Protein AF-A0A953PJH5-F1 (afdb_monomer_lite)

Foldseek 3Di:
DDDDDDPVRLVVVLVVLVVVLVVLVVVLVVDPDVVVNVVSVVVNVVSQVVCVVSVNDPDPDD

Structure (mmCIF, N/CA/C/O backbone):
data_AF-A0A953PJH5-F1
#
_entry.id   AF-A0A953PJH5-F1
#
loop_
_atom_site.group_PDB
_atom_site.id
_atom_site.type_symbol
_atom_site.label_atom_id
_atom_site.label_alt_id
_atom_site.label_comp_id
_atom_site.label_asym_id
_atom_site.label_entity_id
_atom_site.label_seq_id
_atom_site.pdbx_PDB_ins_code
_atom_site.Cartn_x
_atom_site.Cartn_y
_atom_site.Cartn_z
_atom_site.occupancy
_atom_site.B_iso_or_equiv
_atom_site.auth_seq_id
_atom_site.auth_comp_id
_atom_site.auth_asym_id
_atom_site.auth_atom_id
_atom_site.pdbx_PDB_model_num
ATOM 1 N N . MET A 1 1 ? 4.058 -12.852 17.474 1.00 56.03 1 MET A N 1
ATOM 2 C CA . MET A 1 1 ? 3.851 -11.510 18.054 1.00 56.03 1 MET A CA 1
ATOM 3 C C . MET A 1 1 ? 2.724 -10.880 17.265 1.00 56.03 1 MET A C 1
ATOM 5 O O . MET A 1 1 ? 2.796 -10.923 16.044 1.00 56.03 1 MET A O 1
ATOM 9 N N . GLU A 1 2 ? 1.671 -10.421 17.928 1.00 77.44 2 GLU A N 1
ATOM 10 C CA . GLU A 1 2 ? 0.477 -9.885 17.271 1.00 77.44 2 GLU A CA 1
ATOM 11 C C . GLU A 1 2 ? 0.476 -8.362 17.421 1.00 77.44 2 GLU A C 1
ATOM 13 O O . GLU A 1 2 ? 0.701 -7.855 18.519 1.00 77.44 2 GLU A O 1
ATOM 18 N N . LEU A 1 3 ? 0.311 -7.645 16.308 1.00 82.50 3 LEU A N 1
ATOM 19 C CA . LEU A 1 3 ? 0.254 -6.187 16.281 1.00 82.50 3 LEU A CA 1
ATOM 20 C C . LEU A 1 3 ? -1.216 -5.781 16.181 1.00 82.50 3 LEU A C 1
ATOM 22 O O . LEU A 1 3 ? -1.851 -6.045 15.166 1.00 82.50 3 LEU A O 1
ATOM 26 N N . GLN A 1 4 ? -1.738 -5.168 17.239 1.00 88.44 4 GLN A N 1
ATOM 27 C CA . GLN A 1 4 ? -3.093 -4.622 17.272 1.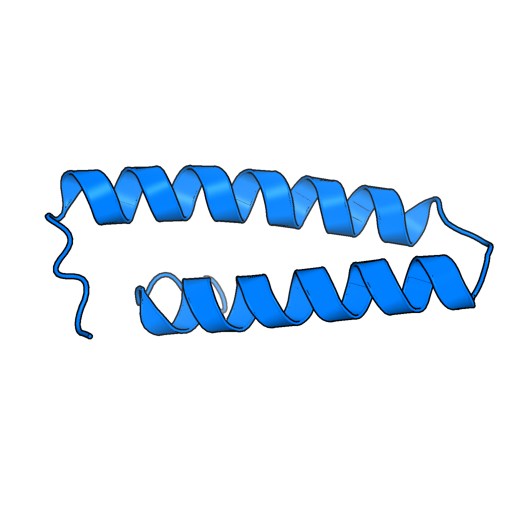00 88.44 4 GLN A CA 1
ATOM 28 C C . GLN A 1 4 ? -3.013 -3.144 16.894 1.00 88.44 4 GLN A C 1
ATOM 30 O O . GLN A 1 4 ? -2.297 -2.388 17.550 1.00 88.44 4 GLN A O 1
ATOM 35 N N . LEU A 1 5 ? -3.709 -2.753 15.831 1.00 88.00 5 LEU A N 1
ATOM 36 C CA . LEU A 1 5 ? -3.798 -1.370 15.378 1.00 88.00 5 LEU A CA 1
ATOM 37 C C . LEU A 1 5 ? -5.175 -0.815 15.741 1.00 88.00 5 LEU A C 1
ATOM 39 O O . LEU A 1 5 ? -6.187 -1.508 15.680 1.00 88.00 5 LEU A O 1
ATOM 43 N N . THR A 1 6 ? -5.222 0.452 16.120 1.00 92.19 6 THR A N 1
ATOM 44 C CA . THR A 1 6 ? -6.4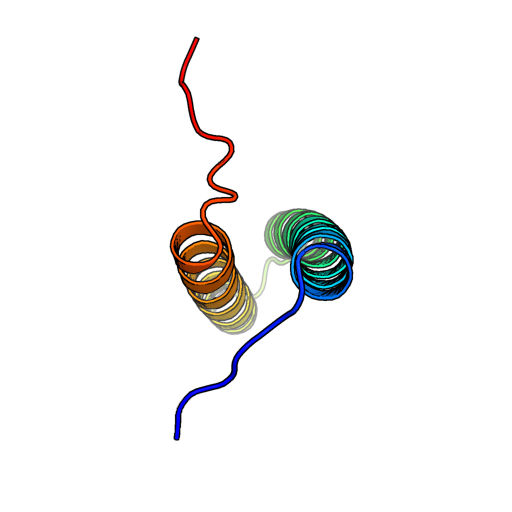69 1.213 16.161 1.00 92.19 6 THR A CA 1
ATOM 45 C C . THR A 1 6 ? -6.943 1.514 14.740 1.00 92.19 6 THR A C 1
ATOM 47 O O . THR A 1 6 ? -6.148 1.558 13.803 1.00 92.19 6 THR A O 1
ATOM 50 N N . LEU A 1 7 ? -8.231 1.830 14.574 1.00 88.69 7 LEU A N 1
ATOM 51 C CA . LEU A 1 7 ? -8.798 2.198 13.270 1.00 88.69 7 LEU A CA 1
ATOM 52 C C . LEU A 1 7 ? -8.034 3.349 12.584 1.00 88.69 7 LEU A C 1
ATOM 54 O O . LEU A 1 7 ? -7.873 3.356 11.367 1.00 88.69 7 LEU A O 1
ATOM 58 N N . GLN A 1 8 ? -7.558 4.326 13.360 1.00 91.75 8 GLN A N 1
ATOM 59 C CA . GLN A 1 8 ? -6.793 5.462 12.835 1.00 91.75 8 GLN A CA 1
ATOM 60 C C . GLN A 1 8 ? -5.417 5.024 12.321 1.00 91.75 8 GLN A C 1
ATOM 62 O O . GLN A 1 8 ? -4.982 5.466 11.258 1.00 91.75 8 GLN A O 1
ATOM 67 N N . GLU A 1 9 ? -4.747 4.129 13.047 1.00 93.56 9 GLU A N 1
ATOM 68 C CA . GLU A 1 9 ? -3.464 3.564 12.630 1.00 93.56 9 GLU A CA 1
ATOM 69 C C . GLU A 1 9 ? -3.628 2.673 11.398 1.00 93.56 9 GLU A C 1
ATOM 71 O O . GLU A 1 9 ? -2.837 2.788 10.467 1.00 93.56 9 GLU A O 1
ATOM 76 N N . GLU A 1 10 ? -4.678 1.849 11.331 1.00 91.38 10 GLU A N 1
ATOM 77 C CA . GLU A 1 10 ? -4.989 1.042 10.144 1.00 91.38 10 GLU A CA 1
ATOM 78 C C . GLU A 1 10 ? -5.201 1.914 8.907 1.00 91.38 10 GLU A C 1
ATOM 80 O O . GLU A 1 10 ? -4.641 1.636 7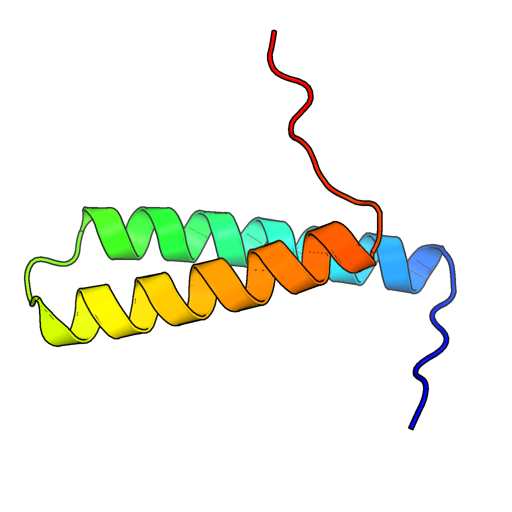.844 1.00 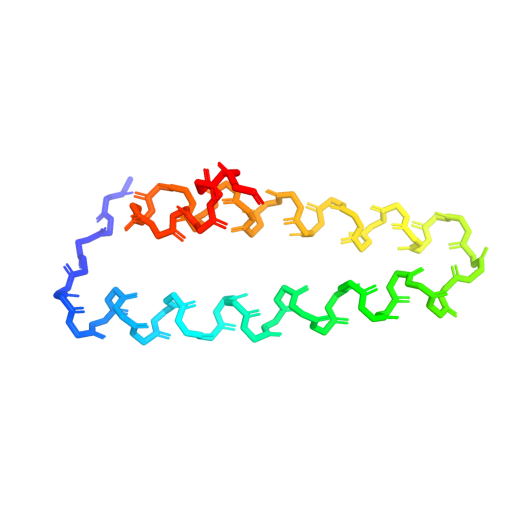91.38 10 GLU A O 1
ATOM 85 N N . GLN A 1 11 ? -5.971 2.997 9.040 1.00 90.69 11 GLN A N 1
ATOM 86 C CA . GLN A 1 11 ? -6.226 3.932 7.946 1.00 90.69 11 GLN A CA 1
ATOM 87 C C . GLN A 1 11 ? -4.941 4.606 7.463 1.00 90.69 11 GLN A C 1
ATOM 89 O O . GLN A 1 11 ? -4.679 4.613 6.257 1.00 90.69 11 GLN A O 1
ATOM 94 N N . LEU A 1 12 ? -4.129 5.116 8.393 1.00 94.19 12 LEU A N 1
ATOM 95 C CA . LEU A 1 12 ? -2.860 5.769 8.083 1.00 94.19 12 LEU A CA 1
ATOM 96 C C . LEU A 1 12 ? -1.874 4.796 7.429 1.00 94.19 12 LEU A C 1
ATOM 98 O O . LEU A 1 12 ? -1.284 5.102 6.392 1.00 94.19 12 LEU A O 1
ATOM 102 N N . VAL A 1 13 ? -1.722 3.599 7.995 1.00 92.56 13 VAL A N 1
ATOM 103 C CA . VAL A 1 13 ? -0.861 2.554 7.436 1.00 92.56 13 VAL A CA 1
ATOM 104 C C . VAL A 1 13 ? -1.339 2.186 6.035 1.00 92.56 13 VAL A C 1
ATOM 106 O O . VAL A 1 13 ? -0.541 2.170 5.101 1.00 92.56 13 VAL A O 1
ATOM 109 N N . ALA A 1 14 ? -2.637 1.966 5.836 1.00 91.50 14 ALA A N 1
ATOM 110 C CA . ALA A 1 14 ? -3.169 1.633 4.523 1.00 91.50 14 ALA A CA 1
ATOM 111 C C . ALA A 1 14 ? -2.989 2.765 3.497 1.00 91.50 14 ALA A C 1
ATOM 113 O O . ALA A 1 14 ? -2.785 2.499 2.312 1.00 91.50 14 ALA A O 1
ATOM 114 N N . GLU A 1 15 ? -3.080 4.032 3.904 1.00 94.06 15 GLU A N 1
ATOM 115 C CA . GLU A 1 15 ? -2.776 5.180 3.043 1.00 94.06 15 GLU A CA 1
ATOM 116 C C . GLU A 1 15 ? -1.310 5.176 2.589 1.00 94.06 15 GLU A C 1
ATOM 118 O O . GLU A 1 15 ? -1.043 5.200 1.382 1.00 94.06 15 GLU A O 1
ATOM 123 N N . VAL A 1 16 ? -0.374 5.055 3.534 1.00 95.00 16 VAL A N 1
ATOM 124 C CA . VAL A 1 16 ? 1.071 5.016 3.260 1.00 95.00 16 VAL A CA 1
ATOM 125 C C . VAL A 1 16 ? 1.431 3.829 2.364 1.00 95.00 16 VAL A C 1
ATOM 127 O O . VAL A 1 16 ? 2.131 3.993 1.363 1.00 95.00 16 VAL A O 1
ATOM 130 N N . LEU A 1 17 ? 0.907 2.638 2.664 1.00 93.38 17 LEU A N 1
ATOM 131 C CA . LEU A 1 17 ? 1.164 1.432 1.874 1.00 93.38 17 LEU A CA 1
ATOM 132 C C . LEU A 1 17 ? 0.608 1.553 0.449 1.00 93.38 17 LEU A C 1
ATOM 134 O O . LEU A 1 17 ? 1.271 1.136 -0.500 1.00 93.38 17 LEU A O 1
ATOM 138 N N . ARG A 1 18 ? -0.573 2.161 0.263 1.00 91.06 18 ARG A N 1
ATOM 139 C CA . ARG A 1 18 ? -1.141 2.409 -1.075 1.00 91.06 18 ARG A CA 1
ATOM 140 C C . ARG A 1 18 ? -0.326 3.415 -1.872 1.00 91.06 18 ARG A C 1
ATOM 142 O O . ARG A 1 18 ? -0.149 3.220 -3.075 1.00 91.06 18 ARG A O 1
ATOM 149 N N . GLN A 1 19 ? 0.161 4.474 -1.228 1.00 94.94 19 GLN A N 1
ATOM 150 C CA . GLN A 1 19 ? 1.046 5.441 -1.873 1.00 94.94 19 GLN A CA 1
ATOM 151 C C . GLN A 1 19 ? 2.327 4.761 -2.356 1.00 94.94 19 GLN A C 1
ATOM 153 O O . GLN A 1 19 ? 2.652 4.839 -3.540 1.00 94.94 19 GLN A O 1
ATOM 158 N N . TYR A 1 20 ? 2.976 3.991 -1.487 1.00 94.62 20 TYR A N 1
ATOM 159 C CA . TYR A 1 20 ? 4.193 3.278 -1.852 1.00 94.62 20 TYR A CA 1
ATOM 160 C C . TYR A 1 20 ? 3.954 2.203 -2.930 1.00 94.62 20 TYR A C 1
ATOM 162 O O . TYR A 1 20 ? 4.757 2.037 -3.845 1.00 94.62 20 TYR A O 1
ATOM 170 N N . GLN A 1 21 ? 2.801 1.521 -2.911 1.00 92.38 21 GLN A N 1
ATOM 171 C CA . GLN A 1 21 ? 2.427 0.577 -3.970 1.00 92.38 21 GLN A CA 1
ATOM 172 C C . GLN A 1 21 ? 2.277 1.269 -5.338 1.00 92.38 21 GLN A C 1
ATOM 174 O O . GLN A 1 21 ? 2.631 0.691 -6.369 1.00 92.38 21 GLN A O 1
ATOM 179 N N . ARG A 1 22 ? 1.750 2.503 -5.384 1.00 92.19 22 ARG A N 1
ATOM 180 C CA . ARG A 1 22 ? 1.700 3.297 -6.627 1.00 92.19 22 ARG A CA 1
ATOM 181 C C . ARG A 1 22 ? 3.105 3.626 -7.129 1.00 92.19 22 ARG A C 1
ATOM 183 O O . ARG A 1 22 ? 3.366 3.444 -8.314 1.00 92.19 22 ARG A O 1
ATOM 190 N N . GLU A 1 23 ? 3.997 4.044 -6.239 1.00 94.38 23 GLU A N 1
ATOM 191 C CA . GLU A 1 23 ? 5.389 4.364 -6.574 1.00 94.38 23 GLU A CA 1
ATOM 192 C C . GLU A 1 23 ? 6.141 3.143 -7.115 1.00 94.38 23 GLU A C 1
ATOM 194 O O . GLU A 1 23 ? 6.745 3.225 -8.182 1.00 94.38 23 GLU A O 1
ATOM 199 N N . LEU A 1 24 ? 6.005 1.979 -6.472 1.00 93.38 24 LEU A N 1
ATOM 200 C CA . LEU A 1 24 ? 6.598 0.730 -6.958 1.00 93.38 24 LEU A CA 1
ATOM 201 C C . LEU A 1 24 ? 6.086 0.337 -8.346 1.00 93.38 24 LEU A C 1
ATOM 203 O O . LEU A 1 24 ? 6.867 -0.120 -9.178 1.00 93.38 24 LEU A O 1
ATOM 207 N N . ARG A 1 25 ? 4.790 0.520 -8.634 1.00 90.75 25 ARG A N 1
ATOM 208 C CA . ARG A 1 25 ? 4.243 0.247 -9.976 1.00 90.75 25 ARG A CA 1
ATOM 209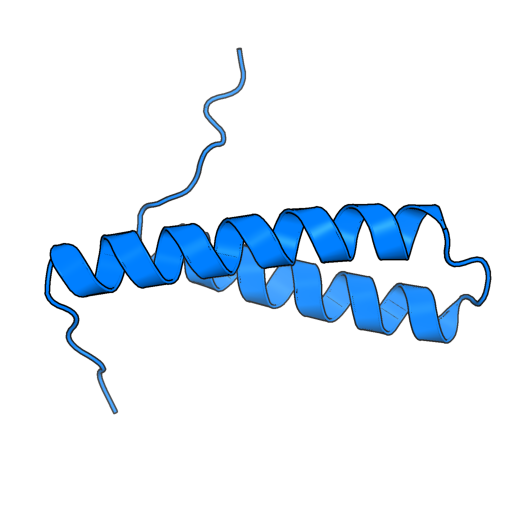 C C . ARG A 1 25 ? 4.878 1.142 -11.042 1.00 90.75 25 ARG A C 1
ATOM 211 O O . ARG A 1 25 ? 5.223 0.637 -12.110 1.00 90.75 25 ARG A O 1
ATOM 218 N N . LEU A 1 26 ? 5.072 2.426 -10.739 1.00 93.62 26 LEU A N 1
ATOM 219 C CA . LEU A 1 26 ? 5.757 3.369 -11.629 1.00 93.62 26 LEU A CA 1
ATOM 220 C C . LEU A 1 26 ? 7.236 2.998 -11.816 1.00 93.62 26 LEU A C 1
ATOM 222 O O . LEU A 1 26 ? 7.753 3.007 -12.932 1.00 93.62 26 LEU A O 1
ATOM 226 N N . GLU A 1 27 ? 7.919 2.614 -10.742 1.00 93.81 27 GLU A N 1
ATOM 227 C CA . GLU A 1 27 ? 9.322 2.201 -10.801 1.00 93.81 27 GLU A CA 1
ATOM 228 C C . GLU A 1 27 ? 9.499 0.918 -11.630 1.00 93.81 27 GLU A C 1
ATOM 230 O O . GLU A 1 27 ? 10.389 0.839 -12.476 1.00 93.81 27 GLU A O 1
ATOM 235 N N . ILE A 1 28 ? 8.597 -0.060 -11.482 1.00 92.50 28 ILE A N 1
ATOM 236 C CA . ILE A 1 28 ? 8.574 -1.286 -12.296 1.00 92.50 28 ILE A CA 1
ATOM 237 C C . ILE A 1 28 ? 8.379 -0.960 -13.779 1.00 92.50 28 ILE A C 1
ATOM 239 O O . ILE A 1 28 ? 9.014 -1.603 -14.623 1.00 92.50 28 ILE A O 1
ATOM 243 N N . SER A 1 29 ? 7.510 0.001 -14.117 1.00 91.62 29 SER A N 1
ATOM 244 C CA . SER A 1 29 ? 7.297 0.390 -15.516 1.00 91.62 29 SER A CA 1
ATOM 245 C C . SER A 1 29 ? 8.515 1.067 -16.137 1.00 91.62 29 SER A C 1
ATOM 247 O O . SER A 1 29 ? 8.753 0.869 -17.322 1.00 91.62 29 SER A O 1
ATOM 249 N N . HIS A 1 30 ? 9.310 1.794 -15.346 1.00 92.50 30 HIS A N 1
ATOM 250 C CA . HIS A 1 30 ? 10.522 2.476 -15.814 1.00 92.50 30 HIS A CA 1
ATOM 251 C C . HIS A 1 30 ? 11.806 1.636 -15.682 1.00 92.50 30 HIS A C 1
ATOM 253 O O . HIS A 1 30 ? 12.874 2.080 -16.091 1.00 92.50 30 HIS A O 1
ATOM 259 N N . THR A 1 31 ? 11.730 0.433 -15.103 1.00 92.00 31 THR A N 1
ATOM 260 C CA . THR A 1 31 ? 12.894 -0.435 -14.894 1.00 92.00 31 THR A CA 1
ATOM 261 C C . THR A 1 31 ? 13.046 -1.457 -16.019 1.00 92.00 31 THR A C 1
ATOM 263 O O . THR A 1 31 ? 12.200 -2.347 -16.182 1.00 92.00 31 THR A O 1
ATOM 266 N N . ASP A 1 32 ? 14.190 -1.400 -16.704 1.00 88.06 32 ASP A N 1
ATOM 267 C CA . ASP A 1 32 ? 14.579 -2.356 -17.752 1.00 88.06 32 ASP A CA 1
ATOM 268 C C . ASP A 1 32 ? 15.464 -3.499 -17.233 1.00 88.06 32 ASP A C 1
ATOM 270 O O . ASP A 1 32 ? 15.480 -4.594 -17.793 1.00 88.06 32 ASP A O 1
ATOM 274 N N . HIS A 1 33 ? 16.178 -3.290 -16.123 1.00 94.31 33 HIS A N 1
ATOM 275 C CA . HIS A 1 33 ? 17.047 -4.319 -15.558 1.00 94.31 33 HIS A CA 1
ATOM 276 C C . HIS A 1 33 ? 16.235 -5.424 -14.862 1.00 94.31 33 HIS A C 1
ATOM 278 O O . HIS A 1 33 ? 15.627 -5.206 -13.811 1.00 94.31 33 HIS A O 1
ATOM 284 N N . HIS A 1 34 ? 16.250 -6.626 -15.444 1.00 89.19 34 HIS A N 1
ATOM 285 C CA . HIS A 1 34 ? 15.397 -7.752 -15.050 1.00 89.19 34 HIS A CA 1
ATOM 286 C C . HIS A 1 34 ? 15.477 -8.135 -13.565 1.00 89.19 34 HIS A C 1
ATOM 288 O O . HIS A 1 34 ? 14.434 -8.302 -12.933 1.00 89.19 34 HIS A O 1
ATOM 294 N N . GLU A 1 35 ? 16.674 -8.243 -12.981 1.00 91.94 35 GLU A N 1
ATOM 295 C CA . GLU A 1 35 ? 16.811 -8.618 -11.565 1.00 91.94 35 GLU A CA 1
ATOM 296 C C . GLU A 1 35 ? 16.246 -7.547 -10.632 1.00 91.94 35 GLU A C 1
ATOM 298 O O . GLU A 1 35 ? 15.563 -7.854 -9.654 1.00 91.94 35 GLU A O 1
ATOM 303 N N . PHE A 1 36 ? 16.491 -6.273 -10.947 1.00 91.00 36 PHE A N 1
ATOM 304 C CA . PHE A 1 36 ? 15.951 -5.172 -10.157 1.00 91.00 36 PHE A CA 1
ATOM 305 C C . PHE A 1 36 ? 14.426 -5.113 -10.267 1.00 91.00 36 PHE A C 1
ATOM 307 O O . PHE A 1 36 ? 13.742 -5.010 -9.251 1.00 91.00 36 PHE A O 1
ATOM 314 N N . LYS A 1 37 ? 13.883 -5.326 -11.470 1.00 94.06 37 LYS A N 1
ATOM 315 C CA . LYS A 1 37 ? 12.440 -5.449 -11.700 1.00 94.06 37 LYS A CA 1
ATOM 316 C C . LYS A 1 37 ? 11.815 -6.599 -10.904 1.00 94.06 37 LYS A C 1
ATOM 318 O O . LYS A 1 37 ? 10.704 -6.443 -10.400 1.00 94.06 37 LYS A O 1
ATOM 323 N N . SER A 1 38 ? 12.515 -7.729 -10.759 1.00 94.12 38 SER A N 1
ATOM 324 C CA . SER A 1 38 ? 12.063 -8.855 -9.925 1.00 94.12 38 SER A CA 1
ATOM 325 C C . SER A 1 38 ? 11.943 -8.449 -8.457 1.00 94.12 38 SER A C 1
ATOM 327 O O . SER A 1 38 ? 10.890 -8.640 -7.854 1.00 94.12 38 SER A O 1
ATOM 329 N N . ARG A 1 39 ? 12.966 -7.778 -7.910 1.00 94.88 39 ARG A N 1
ATOM 330 C CA . ARG A 1 39 ? 12.948 -7.285 -6.521 1.00 94.88 39 ARG A CA 1
ATOM 331 C C . ARG A 1 39 ? 11.816 -6.288 -6.263 1.00 94.88 39 ARG A C 1
ATOM 333 O O . ARG A 1 39 ? 11.200 -6.313 -5.200 1.00 94.88 39 ARG A O 1
ATOM 340 N N . LEU A 1 40 ? 11.523 -5.412 -7.224 1.00 94.62 40 LEU A N 1
ATOM 341 C CA . LEU A 1 40 ? 10.402 -4.474 -7.113 1.00 94.62 40 LEU A CA 1
ATOM 342 C C . LEU A 1 40 ? 9.045 -5.197 -7.108 1.00 94.62 40 LEU A C 1
ATOM 344 O O . LEU A 1 40 ? 8.160 -4.835 -6.333 1.00 94.62 40 LEU A O 1
ATOM 348 N N . ARG A 1 41 ? 8.886 -6.247 -7.924 1.00 92.88 41 ARG A N 1
ATOM 349 C CA . ARG A 1 41 ? 7.668 -7.074 -7.950 1.00 92.88 41 ARG A CA 1
ATOM 350 C C . ARG A 1 41 ? 7.458 -7.843 -6.650 1.00 92.88 41 ARG A C 1
ATOM 352 O O . ARG A 1 41 ? 6.344 -7.841 -6.140 1.00 92.88 41 ARG A O 1
ATOM 359 N N . GLU A 1 42 ? 8.511 -8.437 -6.093 1.00 95.19 42 GLU A N 1
ATOM 360 C CA . GLU A 1 42 ? 8.449 -9.119 -4.792 1.00 95.19 42 GLU A CA 1
ATOM 361 C C . GLU A 1 42 ? 7.981 -8.164 -3.688 1.00 95.19 42 GLU A C 1
ATOM 363 O O . GLU A 1 42 ? 7.075 -8.482 -2.920 1.00 95.19 42 GLU A O 1
ATOM 368 N N . ARG A 1 43 ? 8.531 -6.943 -3.650 1.00 94.94 43 ARG A N 1
ATOM 369 C CA . ARG A 1 43 ? 8.084 -5.900 -2.713 1.00 94.94 43 ARG A CA 1
ATOM 370 C C . ARG A 1 43 ? 6.615 -5.532 -2.912 1.00 94.94 43 ARG A C 1
ATOM 372 O O . ARG A 1 43 ? 5.886 -5.414 -1.931 1.00 94.94 43 ARG A O 1
ATOM 379 N N . ALA A 1 44 ? 6.175 -5.375 -4.161 1.00 92.50 44 ALA A N 1
ATOM 380 C CA . ALA A 1 44 ? 4.781 -5.068 -4.472 1.00 92.50 44 ALA A CA 1
ATOM 381 C C . ALA A 1 44 ? 3.824 -6.177 -3.998 1.00 92.50 44 ALA A C 1
ATOM 383 O O . ALA A 1 44 ? 2.793 -5.863 -3.407 1.00 92.50 44 ALA A O 1
ATOM 384 N N . GLN A 1 45 ? 4.195 -7.449 -4.177 1.00 93.31 45 GLN A N 1
ATOM 385 C CA . GLN A 1 45 ? 3.416 -8.599 -3.701 1.00 93.31 45 GLN A CA 1
ATOM 386 C C . GLN A 1 45 ? 3.326 -8.652 -2.173 1.00 93.31 45 GLN A C 1
ATOM 388 O O . GLN A 1 45 ? 2.257 -8.901 -1.620 1.00 93.31 45 GLN A O 1
ATOM 393 N N . VAL A 1 46 ? 4.429 -8.379 -1.469 1.00 94.38 46 VAL A N 1
ATOM 394 C CA . VAL A 1 46 ? 4.416 -8.319 0.001 1.00 94.38 46 VAL A CA 1
ATOM 395 C C . VAL A 1 46 ? 3.452 -7.236 0.493 1.00 94.38 46 VAL A C 1
ATOM 397 O O . VAL A 1 46 ? 2.676 -7.487 1.413 1.00 94.38 46 VAL A O 1
ATOM 400 N N . LEU A 1 47 ? 3.467 -6.051 -0.124 1.00 92.56 47 LEU A N 1
ATOM 401 C CA . LEU A 1 47 ? 2.569 -4.948 0.237 1.00 92.56 47 LEU A CA 1
ATOM 402 C C . LEU A 1 47 ? 1.106 -5.259 -0.057 1.00 92.56 47 LEU A C 1
ATOM 404 O O . LEU A 1 47 ? 0.245 -4.914 0.747 1.00 92.56 47 LEU A O 1
ATOM 408 N N . GLU A 1 48 ? 0.830 -5.910 -1.185 1.00 90.81 48 GLU A N 1
ATOM 409 C CA . GLU A 1 48 ? -0.513 -6.364 -1.541 1.00 90.81 48 GLU A CA 1
ATOM 410 C C . GLU A 1 48 ? -1.063 -7.313 -0.471 1.00 90.81 48 GLU A C 1
ATOM 412 O O . GLU A 1 48 ? -2.120 -7.043 0.095 1.00 90.81 48 GLU A O 1
ATOM 417 N N . GLY A 1 49 ? -0.279 -8.313 -0.055 1.00 91.62 49 GLY A N 1
ATOM 418 C CA . GLY A 1 49 ? -0.677 -9.215 1.027 1.00 91.62 49 GLY A CA 1
ATOM 419 C C . GLY A 1 49 ? -0.839 -8.528 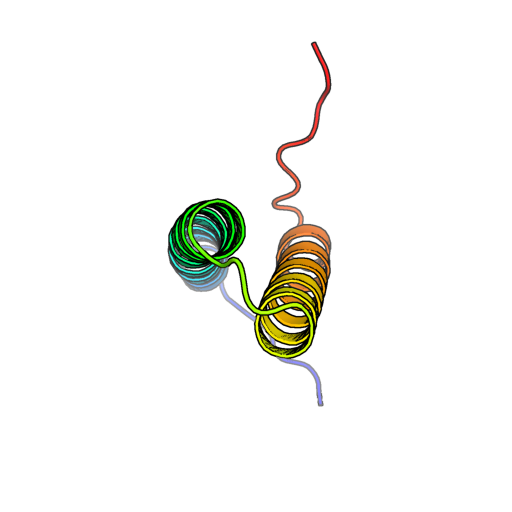2.392 1.00 91.62 49 GLY A C 1
ATOM 420 O O . GLY A 1 49 ? -1.620 -8.985 3.226 1.00 91.62 49 GLY A O 1
ATOM 421 N N . VAL A 1 50 ? -0.126 -7.428 2.663 1.00 91.00 50 VAL A N 1
ATOM 422 C CA . VAL A 1 50 ? -0.350 -6.623 3.880 1.00 91.00 50 VAL A CA 1
ATOM 423 C C . VAL A 1 50 ? -1.667 -5.849 3.781 1.00 91.00 50 VAL A C 1
ATOM 425 O O . VAL A 1 50 ? -2.448 -5.875 4.729 1.00 91.00 50 VAL A O 1
ATOM 428 N N . LEU A 1 51 ? -1.934 -5.194 2.649 1.00 88.56 51 LEU A N 1
ATOM 429 C CA . LEU A 1 51 ? -3.167 -4.433 2.416 1.00 88.56 51 LEU A CA 1
ATOM 430 C C . LEU A 1 51 ? -4.417 -5.324 2.443 1.00 88.56 51 LEU A C 1
ATOM 432 O O . LEU A 1 51 ? -5.439 -4.917 2.994 1.00 88.56 51 LEU A O 1
ATOM 436 N N . GLU A 1 52 ? -4.328 -6.544 1.911 1.00 88.94 52 GLU A N 1
ATOM 437 C CA . GLU A 1 52 ? -5.393 -7.548 1.999 1.00 88.94 52 GLU A CA 1
ATOM 438 C C . GLU A 1 52 ? -5.695 -7.935 3.449 1.00 88.94 52 GLU A C 1
ATOM 440 O O . GLU A 1 52 ? -6.857 -7.946 3.851 1.00 88.94 52 GLU A O 1
ATOM 445 N N . ARG A 1 53 ? -4.658 -8.191 4.260 1.00 87.25 53 ARG A N 1
ATOM 446 C CA . ARG A 1 53 ? -4.822 -8.521 5.687 1.00 87.25 53 ARG A CA 1
ATOM 447 C C . ARG A 1 53 ? -5.388 -7.371 6.513 1.00 87.25 53 ARG A C 1
ATOM 449 O O . ARG A 1 53 ? -6.070 -7.632 7.494 1.00 87.25 53 ARG A O 1
ATOM 456 N N . LEU A 1 54 ? -5.138 -6.125 6.111 1.00 85.38 54 LEU A N 1
ATOM 457 C CA . LEU A 1 54 ? -5.765 -4.946 6.715 1.00 85.38 54 LEU A CA 1
ATOM 458 C C . LEU A 1 54 ? -7.243 -4.784 6.303 1.00 85.38 54 LEU A C 1
ATOM 460 O O . LEU A 1 54 ? -7.895 -3.845 6.743 1.00 85.38 54 LEU A O 1
ATOM 464 N N . GLY A 1 55 ? -7.788 -5.658 5.443 1.00 73.38 55 GLY A N 1
ATOM 465 C CA . GLY A 1 55 ? -9.159 -5.543 4.936 1.00 73.38 55 GLY A CA 1
ATOM 466 C C . GLY A 1 55 ? -9.336 -4.409 3.922 1.00 73.38 55 GLY A C 1
ATOM 467 O O . GLY A 1 55 ? -10.458 -4.008 3.621 1.00 73.38 55 GLY A O 1
ATOM 468 N N . VAL A 1 56 ? -8.233 -3.889 3.374 1.00 63.44 56 VAL A N 1
ATOM 469 C CA . VAL A 1 56 ? -8.201 -2.710 2.496 1.00 63.44 56 VAL A CA 1
ATOM 470 C C . VAL A 1 56 ? -8.001 -3.108 1.028 1.00 63.44 56 VAL A C 1
ATOM 472 O O . VAL A 1 56 ? -7.402 -2.380 0.233 1.00 63.44 56 VAL A O 1
ATOM 475 N N . SER A 1 57 ? -8.504 -4.282 0.641 1.00 47.34 57 SER A N 1
ATOM 476 C CA . SER A 1 57 ? -8.382 -4.766 -0.732 1.00 47.34 57 SER A CA 1
ATOM 477 C C . SER A 1 57 ? -9.356 -4.020 -1.647 1.00 47.34 57 SER A C 1
ATOM 479 O O . SER A 1 57 ? -10.560 -4.274 -1.666 1.00 47.34 57 SER A O 1
ATOM 481 N N . GLN A 1 58 ? -8.836 -3.048 -2.399 1.00 48.62 58 GLN A N 1
ATOM 482 C CA . GLN A 1 58 ? -9.582 -2.310 -3.416 1.00 48.62 58 GLN A CA 1
ATOM 483 C C . GLN A 1 58 ? -9.538 -3.081 -4.745 1.00 48.62 58 GLN A C 1
ATOM 485 O O . GLN A 1 58 ? -9.012 -2.598 -5.739 1.00 48.62 58 GLN A O 1
ATOM 490 N N . PHE A 1 59 ? -10.081 -4.298 -4.750 1.00 43.94 59 PHE A N 1
ATOM 491 C CA . PHE A 1 59 ? -10.412 -5.039 -5.967 1.00 43.94 59 PHE A CA 1
ATOM 492 C C . PHE A 1 59 ? -11.820 -5.625 -5.833 1.00 43.94 59 PHE A C 1
ATOM 494 O O . PHE A 1 59 ? -12.020 -6.825 -5.675 1.00 43.94 59 PHE A O 1
ATOM 501 N N . ALA A 1 60 ? -12.817 -4.745 -5.920 1.00 35.72 60 ALA A N 1
ATOM 502 C CA . ALA A 1 60 ? -14.074 -5.098 -6.560 1.00 35.72 60 ALA A CA 1
ATOM 503 C C . ALA A 1 60 ? -13.918 -4.701 -8.031 1.00 35.72 60 ALA A C 1
ATOM 505 O O . ALA A 1 60 ? -13.898 -3.516 -8.362 1.00 35.72 60 ALA A O 1
ATOM 506 N N . ALA A 1 61 ? -13.701 -5.700 -8.883 1.00 38.28 61 ALA A N 1
ATOM 507 C CA . ALA A 1 61 ? -13.762 -5.545 -10.324 1.00 38.28 61 ALA A CA 1
ATOM 508 C C . ALA A 1 61 ? -15.155 -5.023 -10.717 1.00 38.28 61 ALA A C 1
ATOM 510 O O . ALA A 1 61 ? -16.156 -5.644 -10.365 1.00 38.28 61 ALA A O 1
ATOM 511 N N . ASN A 1 62 ? -15.189 -3.898 -11.428 1.00 33.50 62 ASN A N 1
ATOM 512 C CA . ASN A 1 62 ? -16.302 -3.441 -12.260 1.00 33.50 62 ASN A CA 1
ATOM 513 C C . ASN A 1 62 ? -15.726 -3.066 -13.623 1.00 33.50 62 ASN A C 1
ATOM 515 O O . ASN A 1 62 ? -14.662 -2.402 -13.629 1.00 33.50 62 ASN A O 1
#

Secondary structure (DSSP, 8-state):
------HHHHHHHHHHHHHHHHHHHHHHHH---HHHHHHHHHHHHHHHHHHHHTT-------

Radius of gyration: 13.49 Å; chains: 1; bounding box: 33×17×36 Å

Sequence (62 aa):
MELQLTLQEEQLVAEVLRQYQRELRLEISHTDHHEFKSRLRERAQVLEGVLERLGVSQFAAN

pLDDT: mean 85.43, std 16.07, range [33.5, 95.19]